Protein AF-A0A6A4ZH78-F1 (afdb_monomer)

Organism: NCBI:txid120398

Radius of gyration: 24.85 Å; Cα contacts (8 Å, |Δi|>4): 226; chains: 1; bounding box: 62×77×44 Å

Foldseek 3Di:
DDKDKDKDFAPDALWAWKFKWKAKDQALPDDDDPVRTDTWAAPVRHRIDTDDDDDGMDIGITDDDPPDFQPDRMKMKMKMKGQGDNDPPDDSVPTDIDMDIDIDGGDPCPPDPGPDPPPPPPPPDPPPDDDDDDPPPDDDDDDDDDDDDDDDDDD

Structure (mmCIF, N/CA/C/O backbone):
data_AF-A0A6A4ZH78-F1
#
_entry.id   AF-A0A6A4ZH78-F1
#
loop_
_atom_site.group_PDB
_atom_site.id
_atom_site.type_symbol
_atom_site.label_atom_id
_atom_site.label_alt_id
_atom_site.label_comp_id
_atom_site.label_asym_id
_atom_site.label_entity_id
_atom_site.label_seq_id
_atom_site.pdbx_PDB_ins_code
_atom_site.Cartn_x
_atom_site.Cartn_y
_atom_site.Cartn_z
_atom_site.occupancy
_atom_site.B_iso_or_equiv
_atom_site.auth_seq_id
_atom_site.auth_comp_id
_atom_site.auth_asym_id
_atom_site.auth_atom_id
_atom_site.pdbx_PDB_model_num
ATOM 1 N N . GLY A 1 1 ? -3.816 -6.645 13.653 1.00 88.19 1 GLY A N 1
ATOM 2 C CA . GLY A 1 1 ? -2.964 -7.603 14.380 1.00 88.19 1 GLY A CA 1
ATOM 3 C C . GLY A 1 1 ? -2.621 -8.809 13.526 1.00 88.19 1 GLY A C 1
ATOM 4 O O . GLY A 1 1 ? -1.478 -9.245 13.542 1.00 88.19 1 GLY A O 1
ATOM 5 N N . ALA A 1 2 ? -3.601 -9.359 12.801 1.00 94.25 2 ALA A N 1
ATOM 6 C CA . ALA A 1 2 ? -3.388 -10.476 11.887 1.00 94.25 2 ALA A CA 1
ATOM 7 C C . ALA A 1 2 ? -2.405 -10.140 10.752 1.00 94.25 2 ALA A C 1
ATOM 9 O O . ALA A 1 2 ? -2.315 -8.987 10.318 1.00 94.25 2 ALA A O 1
ATOM 10 N N . THR A 1 3 ? -1.718 -11.169 10.261 1.00 97.25 3 THR A N 1
ATOM 11 C CA . THR A 1 3 ? -1.057 -11.147 8.954 1.00 97.25 3 THR A CA 1
ATOM 12 C C . THR A 1 3 ? -2.094 -11.492 7.890 1.00 97.25 3 THR A C 1
ATOM 14 O O . THR A 1 3 ? -2.845 -12.449 8.070 1.00 97.25 3 THR A O 1
ATOM 17 N N . VAL A 1 4 ? -2.141 -10.720 6.809 1.00 96.56 4 VAL A N 1
ATOM 18 C CA . VAL A 1 4 ? -3.043 -10.936 5.672 1.00 96.56 4 VAL A CA 1
ATOM 19 C C . VAL A 1 4 ? -2.248 -11.183 4.397 1.00 96.56 4 VAL A C 1
ATOM 21 O O . VAL A 1 4 ? -1.180 -10.592 4.215 1.00 96.56 4 VAL A O 1
ATOM 24 N N . ASP A 1 5 ? -2.792 -12.026 3.523 1.00 97.56 5 ASP A N 1
ATOM 25 C CA . ASP A 1 5 ? -2.290 -12.223 2.166 1.00 97.56 5 ASP A CA 1
ATOM 26 C C . ASP A 1 5 ? -2.891 -11.165 1.237 1.00 97.56 5 ASP A C 1
ATOM 28 O O . ASP A 1 5 ? -4.110 -11.022 1.134 1.00 97.56 5 ASP A O 1
ATOM 32 N N . ILE A 1 6 ? -2.029 -10.428 0.546 1.00 97.88 6 ILE A N 1
ATOM 33 C CA . ILE A 1 6 ? -2.402 -9.428 -0.451 1.00 97.88 6 ILE A CA 1
ATOM 34 C C . ILE A 1 6 ? -1.879 -9.901 -1.801 1.00 97.88 6 ILE A C 1
ATOM 36 O O . ILE A 1 6 ? -0.696 -10.219 -1.939 1.00 97.88 6 ILE A O 1
ATOM 40 N N . GLN A 1 7 ? -2.758 -9.926 -2.801 1.00 97.94 7 GLN A N 1
ATOM 41 C CA . GLN A 1 7 ? -2.396 -10.229 -4.180 1.00 97.94 7 GLN A CA 1
ATOM 42 C C . GLN A 1 7 ? -2.456 -8.977 -5.044 1.00 97.94 7 GLN A C 1
ATOM 44 O O . GLN A 1 7 ? -3.449 -8.256 -5.031 1.00 97.94 7 GLN A O 1
ATOM 49 N N . ILE A 1 8 ? -1.401 -8.757 -5.824 1.00 97.88 8 ILE A N 1
ATOM 50 C CA . ILE A 1 8 ? -1.334 -7.696 -6.827 1.00 97.88 8 ILE A CA 1
ATOM 51 C C . ILE A 1 8 ? -1.081 -8.331 -8.185 1.00 97.88 8 ILE A C 1
ATOM 53 O O . ILE A 1 8 ? -0.159 -9.135 -8.346 1.00 97.88 8 ILE A O 1
ATOM 57 N N . GLN A 1 9 ? -1.900 -7.946 -9.161 1.00 97.62 9 GLN A N 1
ATOM 58 C CA . GLN A 1 9 ? -1.694 -8.280 -10.560 1.00 97.62 9 GLN A CA 1
ATOM 59 C C . GLN A 1 9 ? -1.031 -7.101 -11.272 1.00 97.62 9 GLN A C 1
ATOM 61 O O . GLN A 1 9 ? -1.566 -5.996 -11.316 1.00 97.62 9 GLN A O 1
ATOM 66 N N . ILE A 1 10 ? 0.124 -7.364 -11.866 1.00 97.19 10 ILE A N 1
ATOM 67 C CA . ILE A 1 10 ? 0.892 -6.435 -12.680 1.00 97.19 10 ILE A CA 1
ATOM 68 C C . ILE A 1 10 ? 0.759 -6.837 -14.142 1.00 97.19 10 ILE A C 1
ATOM 70 O O . ILE A 1 10 ? 1.118 -7.945 -14.541 1.00 97.19 10 ILE A O 1
ATOM 74 N N . THR A 1 11 ? 0.268 -5.909 -14.955 1.00 95.12 11 THR A N 1
ATOM 75 C CA . THR A 1 11 ? 0.155 -6.081 -16.408 1.00 95.12 11 THR A CA 1
ATOM 76 C C . THR A 1 11 ? 1.443 -5.695 -17.136 1.00 95.12 11 THR A C 1
ATOM 78 O O . THR A 1 11 ? 1.763 -6.289 -18.163 1.00 95.12 11 THR A O 1
ATOM 81 N N . ALA A 1 12 ? 2.211 -4.751 -16.583 1.00 96.00 12 ALA A N 1
ATOM 82 C CA . ALA A 1 12 ? 3.522 -4.338 -17.073 1.00 96.00 12 ALA A CA 1
ATOM 83 C C . ALA A 1 12 ? 4.478 -4.094 -15.896 1.00 96.00 12 ALA A C 1
ATOM 85 O O . ALA A 1 12 ? 4.199 -3.301 -15.001 1.00 96.00 12 ALA A O 1
ATOM 86 N N . ASN A 1 13 ? 5.604 -4.807 -15.876 1.00 97.12 13 ASN A N 1
ATOM 87 C CA . ASN A 1 13 ? 6.569 -4.735 -14.782 1.00 97.12 13 ASN A CA 1
ATOM 88 C C . ASN A 1 13 ? 7.585 -3.614 -15.040 1.00 97.12 13 ASN A C 1
ATOM 90 O O . ASN A 1 13 ? 8.485 -3.762 -15.868 1.00 97.12 13 ASN A O 1
ATOM 94 N N . HIS A 1 14 ? 7.452 -2.498 -14.325 1.00 97.00 14 HIS A N 1
ATOM 95 C CA . HIS A 1 14 ? 8.339 -1.335 -14.426 1.00 97.00 14 HIS A CA 1
ATOM 96 C C . HIS A 1 14 ? 9.413 -1.323 -13.319 1.00 97.00 14 HIS A C 1
ATOM 98 O O . HIS A 1 14 ? 9.938 -0.262 -12.978 1.00 97.00 14 HIS A O 1
ATOM 104 N N . LYS A 1 15 ? 9.786 -2.501 -12.778 1.00 97.19 15 LYS A N 1
ATOM 105 C CA . LYS A 1 15 ? 10.718 -2.681 -11.638 1.00 97.19 15 LYS A CA 1
ATOM 106 C C . LYS A 1 15 ? 10.220 -1.953 -10.386 1.00 97.19 15 LYS A C 1
ATOM 108 O O . LYS A 1 15 ? 9.029 -1.724 -10.285 1.00 97.19 15 LYS A O 1
ATOM 113 N N . GLY A 1 16 ? 11.094 -1.585 -9.451 1.00 97.81 16 GLY A N 1
ATOM 114 C CA . GLY A 1 16 ? 10.730 -0.777 -8.285 1.00 97.81 16 GLY A CA 1
ATOM 115 C C . GLY A 1 16 ? 10.122 -1.600 -7.152 1.00 97.81 16 GLY A C 1
ATOM 116 O O . GLY A 1 16 ? 10.518 -2.748 -6.940 1.00 97.81 16 GLY A O 1
ATOM 117 N N . PHE A 1 17 ? 9.196 -1.007 -6.403 1.00 98.56 17 PHE A N 1
ATOM 118 C CA . PHE A 1 17 ? 8.689 -1.600 -5.167 1.00 98.56 17 PHE A CA 1
ATOM 119 C C . PHE A 1 17 ? 7.235 -1.237 -4.874 1.00 98.56 17 PHE A C 1
ATOM 121 O O . PHE A 1 17 ? 6.714 -0.225 -5.343 1.00 98.56 17 PHE A O 1
ATOM 128 N N . PHE A 1 18 ? 6.605 -2.050 -4.032 1.00 98.62 18 PHE A N 1
ATOM 129 C CA . PHE A 1 18 ? 5.290 -1.781 -3.464 1.00 98.62 18 PHE A CA 1
ATOM 130 C C . PHE A 1 18 ? 5.396 -1.366 -2.002 1.00 98.62 18 PHE A C 1
ATOM 132 O O . PHE A 1 18 ? 6.205 -1.913 -1.252 1.00 98.62 18 PHE A O 1
ATOM 139 N N . GLU A 1 19 ? 4.522 -0.460 -1.583 1.00 98.56 19 GLU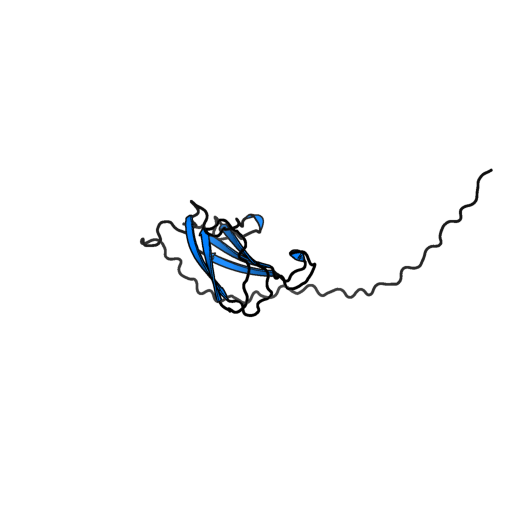 A N 1
ATOM 140 C CA . GLU A 1 19 ? 4.218 -0.205 -0.180 1.00 98.56 19 GLU A CA 1
ATOM 141 C C . GLU A 1 19 ? 2.713 -0.273 0.051 1.00 98.56 19 GLU A C 1
ATOM 143 O O . GLU A 1 19 ? 1.907 0.052 -0.825 1.00 98.56 19 GLU A O 1
ATOM 148 N N . PHE A 1 20 ? 2.346 -0.668 1.267 1.00 98.75 20 PHE A N 1
ATOM 149 C CA . PHE A 1 20 ? 0.960 -0.710 1.702 1.00 98.75 20 PHE A CA 1
ATOM 150 C C . PHE A 1 20 ? 0.747 0.227 2.881 1.00 98.75 20 PHE A C 1
ATOM 152 O O . PHE A 1 20 ? 1.571 0.287 3.794 1.00 98.75 20 PHE A O 1
ATOM 159 N N . GLY A 1 21 ? -0.369 0.946 2.866 1.00 98.50 21 GLY A N 1
ATOM 160 C CA . GLY A 1 21 ? -0.806 1.810 3.955 1.00 98.50 21 GLY A CA 1
ATOM 161 C C . GLY A 1 21 ? -2.217 1.452 4.397 1.00 98.50 21 GLY A C 1
ATOM 162 O O . GLY A 1 21 ? -3.034 1.042 3.578 1.00 98.50 21 GLY A O 1
ATOM 163 N N . LEU A 1 22 ? -2.516 1.632 5.680 1.00 98.62 22 LEU A N 1
ATOM 164 C CA . LEU A 1 22 ? -3.864 1.488 6.220 1.00 98.62 22 LEU A CA 1
ATOM 165 C C . LEU A 1 22 ? -4.318 2.804 6.844 1.00 98.62 22 LEU A C 1
ATOM 167 O O . LEU A 1 22 ? -3.627 3.352 7.699 1.00 98.62 22 LEU A O 1
ATOM 171 N N . CYS A 1 23 ? -5.491 3.274 6.439 1.00 98.50 23 CYS A N 1
ATOM 172 C CA . CYS A 1 23 ? -6.178 4.403 7.051 1.00 98.50 23 CYS A CA 1
ATOM 173 C C . CYS A 1 23 ? -7.454 3.895 7.727 1.00 98.50 23 CYS A C 1
ATOM 175 O O . CYS A 1 23 ? -8.215 3.142 7.118 1.00 98.50 23 CYS A O 1
ATOM 177 N N . LYS A 1 24 ? -7.688 4.291 8.982 1.00 97.75 24 LYS A N 1
ATOM 178 C CA . LYS A 1 24 ? -8.960 4.061 9.678 1.00 97.75 24 LYS A CA 1
ATOM 179 C C . LYS A 1 24 ? -9.765 5.353 9.673 1.00 97.75 24 LYS A C 1
ATOM 181 O O . LYS A 1 24 ? -9.331 6.356 10.233 1.00 97.75 24 LYS A O 1
ATOM 186 N N . LEU A 1 25 ? -10.959 5.277 9.108 1.00 97.12 25 LEU A N 1
ATOM 187 C CA . LEU A 1 25 ? -11.951 6.339 9.065 1.00 97.12 25 LEU A CA 1
ATOM 188 C C . LEU A 1 25 ? -13.030 6.041 10.109 1.00 97.12 25 LEU A C 1
ATOM 190 O O . LEU A 1 25 ? -13.426 4.886 10.275 1.00 97.12 25 LEU A O 1
ATOM 194 N N . ASN A 1 26 ? -13.460 7.049 10.870 1.00 94.69 26 ASN A N 1
ATOM 195 C CA . ASN A 1 26 ? -14.300 6.827 12.053 1.00 94.69 26 ASN A CA 1
ATOM 196 C C . ASN A 1 26 ? -15.792 7.035 11.767 1.00 94.69 26 ASN A C 1
ATOM 198 O O . ASN A 1 26 ? -16.624 6.400 12.416 1.00 94.69 26 ASN A O 1
ATOM 202 N N . GLY A 1 27 ? -16.121 7.901 10.810 1.00 91.81 27 GLY A N 1
ATOM 203 C CA . GLY A 1 27 ? -17.473 8.178 10.344 1.00 91.81 27 GLY A CA 1
ATOM 204 C C . GLY A 1 27 ? -17.704 7.746 8.897 1.00 91.81 27 GLY A C 1
ATOM 205 O O . GLY A 1 27 ? -16.786 7.681 8.088 1.00 91.81 27 GLY A O 1
ATOM 206 N N . LYS A 1 28 ? -18.971 7.514 8.540 1.00 89.25 28 LYS A N 1
ATOM 207 C CA . LYS A 1 28 ? -19.393 7.036 7.205 1.00 89.25 28 LYS A CA 1
ATOM 208 C C . LYS A 1 28 ? -19.067 7.975 6.042 1.00 89.25 28 LYS A C 1
ATOM 210 O O . LYS A 1 28 ? -19.068 7.537 4.899 1.00 89.25 28 LYS A O 1
ATOM 215 N N . ALA A 1 29 ? -18.888 9.262 6.324 1.00 92.38 29 ALA A N 1
ATOM 216 C CA . ALA A 1 29 ? -18.616 10.294 5.324 1.00 92.38 29 ALA A CA 1
ATOM 217 C C . ALA A 1 29 ? -17.169 10.802 5.379 1.00 92.38 29 ALA A C 1
ATOM 219 O O . ALA A 1 29 ? -16.813 11.703 4.613 1.00 92.38 29 ALA A O 1
ATOM 220 N N . ASP A 1 30 ? -16.361 10.256 6.291 1.00 94.69 30 ASP A N 1
ATOM 221 C CA . ASP A 1 30 ? -14.945 10.574 6.365 1.00 94.69 30 ASP A CA 1
ATOM 222 C C . ASP A 1 30 ? -14.264 10.119 5.069 1.00 94.69 30 ASP A C 1
ATOM 224 O O . ASP A 1 30 ? -14.693 9.166 4.420 1.00 94.69 30 ASP A O 1
ATOM 228 N N . LYS A 1 31 ? -13.203 10.826 4.688 1.00 94.62 31 LYS A N 1
ATOM 229 C CA . LYS A 1 31 ? -12.374 10.497 3.529 1.00 94.62 31 LYS A CA 1
ATOM 230 C C . LYS A 1 31 ? -10.936 10.375 3.981 1.00 94.62 31 LYS A C 1
ATOM 232 O O . LYS A 1 31 ? -10.492 11.131 4.847 1.00 94.62 31 LYS A O 1
ATOM 237 N N . GLU A 1 32 ? -10.217 9.444 3.383 1.00 96.88 32 GLU A N 1
ATOM 238 C CA . GLU A 1 32 ? -8.798 9.268 3.610 1.00 96.88 32 GLU A CA 1
ATOM 239 C C . GLU A 1 32 ? -8.010 10.511 3.184 1.00 96.88 32 GLU A C 1
ATOM 241 O O . GLU A 1 32 ? -8.290 11.152 2.168 1.00 96.88 32 GLU A O 1
ATOM 246 N N . THR A 1 33 ? -6.998 10.844 3.979 1.00 97.00 33 THR A N 1
ATOM 247 C CA . THR A 1 33 ? -5.938 11.781 3.606 1.00 97.00 33 THR A CA 1
ATOM 248 C C . THR A 1 33 ? -4.611 11.038 3.619 1.00 97.00 33 THR A C 1
ATOM 250 O O . THR A 1 33 ? -4.503 9.959 4.210 1.00 97.00 33 THR A O 1
ATOM 253 N N . GLU A 1 34 ? -3.585 11.603 2.988 1.00 95.38 34 GLU A N 1
ATOM 254 C CA . GLU A 1 34 ? -2.263 10.974 2.963 1.00 95.38 34 GLU A CA 1
ATOM 255 C C . GLU A 1 34 ? -1.717 10.759 4.385 1.00 95.38 34 GLU A C 1
ATOM 257 O O . GLU A 1 34 ? -1.157 9.710 4.690 1.00 95.38 34 GLU A O 1
ATOM 262 N N . GLU A 1 35 ? -1.977 11.701 5.292 1.00 97.38 35 GLU A N 1
ATOM 263 C CA . GLU A 1 35 ? -1.534 11.668 6.688 1.00 97.38 35 GLU A CA 1
ATOM 264 C C . GLU A 1 35 ? -2.236 10.586 7.520 1.00 97.38 35 GLU A C 1
ATOM 266 O O . GLU A 1 35 ? -1.720 10.177 8.560 1.00 97.38 35 GLU A O 1
ATOM 271 N N . CYS A 1 36 ? -3.406 10.113 7.081 1.00 97.88 36 CYS A N 1
ATOM 272 C CA . CYS A 1 36 ? -4.123 9.032 7.751 1.00 97.88 36 CYS A CA 1
ATOM 273 C C . CYS A 1 36 ? -3.431 7.675 7.565 1.00 97.88 36 CYS A C 1
ATOM 275 O O . CYS A 1 36 ? -3.564 6.784 8.408 1.00 97.88 36 CYS A O 1
ATOM 277 N N . PHE A 1 37 ? -2.719 7.487 6.450 1.00 98.38 37 PHE A N 1
ATOM 278 C CA . PHE A 1 37 ? -2.159 6.192 6.100 1.00 98.38 37 PHE A CA 1
ATOM 279 C C . PHE A 1 37 ? -0.955 5.841 6.969 1.00 98.38 37 PHE A C 1
ATOM 281 O O . PHE A 1 37 ? 0.138 6.391 6.845 1.00 98.38 37 PHE A O 1
ATOM 288 N N . GLN A 1 38 ? -1.133 4.821 7.799 1.00 98.00 38 GLN A N 1
ATOM 289 C CA . GLN A 1 38 ? -0.039 4.167 8.494 1.00 98.00 38 GLN A CA 1
ATOM 290 C C . GLN A 1 38 ? 0.581 3.094 7.594 1.00 98.00 38 GLN A C 1
ATOM 292 O O . GLN A 1 38 ? -0.114 2.170 7.170 1.00 98.00 38 GLN A O 1
ATOM 297 N N . SER A 1 39 ? 1.894 3.163 7.341 1.00 98.25 39 SER A N 1
ATOM 298 C CA . SER A 1 39 ? 2.597 2.119 6.582 1.00 98.25 39 SER A CA 1
ATOM 299 C C . SER A 1 39 ? 2.486 0.756 7.265 1.00 98.25 39 SER A C 1
ATOM 301 O O . SER A 1 39 ? 2.772 0.618 8.459 1.00 98.25 39 SER A O 1
ATOM 303 N N . LEU A 1 40 ? 2.152 -0.263 6.482 1.00 98.56 40 LEU A N 1
ATOM 304 C CA . LEU A 1 40 ? 2.184 -1.657 6.893 1.00 98.56 40 LEU A CA 1
ATOM 305 C C . LEU A 1 40 ? 3.580 -2.243 6.676 1.00 98.56 40 LEU A C 1
ATOM 307 O O . LEU A 1 40 ? 4.348 -1.789 5.828 1.00 98.56 40 LEU A O 1
ATOM 311 N N . ALA A 1 41 ? 3.898 -3.277 7.448 1.00 98.50 41 ALA A N 1
ATOM 312 C CA . ALA A 1 41 ? 5.140 -4.022 7.314 1.00 98.50 41 ALA A CA 1
ATOM 313 C C . ALA A 1 41 ? 4.849 -5.501 7.068 1.00 98.50 41 ALA A C 1
ATOM 315 O O . ALA A 1 41 ? 3.887 -6.071 7.594 1.00 98.50 41 ALA A O 1
ATOM 316 N N . GLN A 1 42 ? 5.721 -6.123 6.291 1.00 98.38 42 GLN A N 1
ATOM 317 C CA . GLN A 1 42 ? 5.785 -7.561 6.120 1.00 98.38 42 GLN A CA 1
ATOM 318 C C . GLN A 1 42 ? 6.144 -8.249 7.452 1.00 98.38 42 GLN A C 1
ATOM 320 O O . GLN A 1 42 ? 6.672 -7.612 8.373 1.00 98.38 42 GLN A O 1
ATOM 325 N N . PRO A 1 43 ? 5.910 -9.567 7.598 1.00 97.50 43 PRO A N 1
ATOM 326 C CA . PRO A 1 43 ? 6.295 -10.303 8.797 1.00 97.50 43 PRO A CA 1
ATOM 327 C C . PRO A 1 43 ? 7.774 -10.185 9.177 1.00 97.50 43 PRO A C 1
ATOM 329 O O . PRO A 1 43 ? 8.064 -10.205 10.375 1.00 97.50 43 PRO A O 1
ATOM 332 N N . ASN A 1 44 ? 8.657 -10.020 8.183 1.00 97.06 44 ASN A N 1
ATOM 333 C CA . ASN A 1 44 ? 10.099 -9.802 8.342 1.00 97.06 44 ASN A CA 1
ATOM 334 C C . ASN A 1 44 ? 10.469 -8.363 8.777 1.00 97.06 44 ASN A C 1
ATOM 336 O O . ASN A 1 44 ? 11.636 -8.096 9.042 1.00 97.06 44 ASN A O 1
ATOM 340 N N . GLY A 1 45 ? 9.496 -7.449 8.875 1.00 97.50 45 GLY A N 1
ATOM 341 C CA . GLY A 1 45 ? 9.682 -6.056 9.287 1.00 97.50 45 GLY A CA 1
ATOM 342 C C . GLY A 1 45 ? 9.893 -5.062 8.140 1.00 97.50 45 GLY A C 1
ATOM 343 O O . GLY A 1 45 ? 9.851 -3.855 8.377 1.00 97.50 45 GLY A O 1
ATOM 344 N N . GLU A 1 46 ? 10.071 -5.527 6.904 1.00 98.25 46 GLU A N 1
ATOM 345 C CA . GLU A 1 46 ? 10.246 -4.652 5.745 1.00 98.25 46 GLU A CA 1
ATOM 346 C C . GLU A 1 46 ? 8.918 -4.026 5.311 1.00 98.25 46 GLU A C 1
ATOM 348 O O . GLU A 1 46 ? 7.883 -4.686 5.254 1.00 98.25 46 GLU A O 1
ATOM 353 N N . LYS A 1 47 ? 8.941 -2.739 4.965 1.00 97.94 47 LYS A N 1
ATOM 354 C CA . LYS A 1 47 ? 7.754 -2.028 4.457 1.00 97.94 47 LYS A CA 1
ATOM 355 C C . LYS A 1 47 ? 7.620 -2.149 2.943 1.00 97.94 47 LYS A C 1
ATOM 357 O O . LYS A 1 47 ? 6.523 -2.358 2.428 1.00 97.94 47 LYS A O 1
ATOM 362 N N . GLN A 1 48 ? 8.756 -2.066 2.256 1.00 98.31 48 GLN A N 1
ATOM 363 C CA . GLN A 1 48 ? 8.835 -2.159 0.808 1.00 98.31 48 GLN A CA 1
ATOM 364 C C . GLN A 1 48 ? 8.944 -3.607 0.364 1.00 98.31 48 GLN A C 1
ATOM 366 O O . GLN A 1 48 ? 9.785 -4.350 0.867 1.00 98.31 48 GLN A O 1
ATOM 371 N N . TRP A 1 49 ? 8.135 -3.975 -0.620 1.00 98.38 49 TRP A N 1
ATOM 372 C CA . TRP A 1 49 ? 8.265 -5.239 -1.325 1.00 98.38 49 TRP A CA 1
ATOM 373 C C . TRP A 1 49 ? 8.862 -4.989 -2.707 1.00 98.38 49 TRP A C 1
ATOM 375 O O . TRP A 1 49 ? 8.248 -4.323 -3.539 1.00 98.38 49 TRP A O 1
ATOM 385 N N . GLN A 1 50 ? 10.080 -5.475 -2.943 1.00 98.06 50 GLN A N 1
ATOM 386 C CA . GLN A 1 50 ? 10.781 -5.271 -4.213 1.00 98.06 50 GLN A CA 1
ATOM 387 C C . GLN A 1 50 ? 10.138 -6.127 -5.301 1.00 98.06 50 GLN A C 1
ATOM 389 O O . GLN A 1 50 ? 10.055 -7.340 -5.132 1.00 98.06 50 GLN A O 1
ATOM 394 N N . LEU A 1 51 ? 9.718 -5.517 -6.412 1.00 97.81 51 LEU A N 1
ATOM 395 C CA . LEU A 1 51 ? 9.012 -6.204 -7.493 1.00 97.81 51 LEU A CA 1
ATOM 396 C C . LEU A 1 51 ? 9.977 -7.092 -8.305 1.00 97.81 51 LEU A C 1
ATOM 398 O O . LEU A 1 51 ? 10.798 -6.558 -9.061 1.00 97.81 51 LEU A O 1
ATOM 402 N N . PRO A 1 52 ? 9.892 -8.435 -8.215 1.00 97.00 52 PRO A N 1
ATOM 403 C CA . PRO A 1 52 ? 10.714 -9.318 -9.018 1.00 97.00 52 PRO A CA 1
ATOM 404 C C . PRO A 1 52 ? 10.159 -9.423 -10.441 1.00 97.00 52 PRO A C 1
ATOM 406 O O . PRO A 1 52 ? 8.997 -9.123 -10.719 1.00 97.00 52 PRO A O 1
ATOM 409 N N . ALA A 1 53 ? 11.005 -9.867 -11.366 1.00 94.88 53 ALA A N 1
ATOM 410 C CA . ALA A 1 53 ? 10.616 -10.114 -12.750 1.00 94.88 53 ALA A CA 1
ATOM 411 C C . ALA A 1 53 ? 9.938 -11.488 -12.926 1.00 94.88 53 ALA A C 1
ATOM 413 O O . ALA A 1 53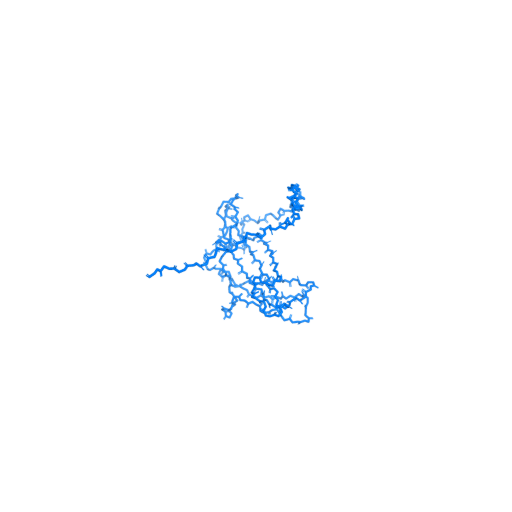 ? 10.049 -12.372 -12.079 1.00 94.88 53 ALA A O 1
ATOM 414 N N . GLY A 1 54 ? 9.288 -11.689 -14.076 1.00 89.75 54 GLY A N 1
ATOM 415 C CA . GLY A 1 54 ? 8.904 -13.016 -14.578 1.00 89.75 54 GLY A CA 1
ATOM 416 C C . GLY A 1 54 ? 7.500 -13.511 -14.215 1.00 89.75 54 GLY A C 1
ATOM 417 O O . GLY A 1 54 ? 6.982 -14.362 -14.931 1.00 89.75 54 GLY A O 1
ATOM 418 N N . ALA A 1 55 ? 6.853 -12.965 -13.183 1.00 93.19 55 ALA A N 1
ATOM 419 C CA . ALA A 1 55 ? 5.453 -13.264 -12.863 1.00 93.19 55 ALA A CA 1
ATOM 420 C C . ALA A 1 55 ? 4.531 -12.060 -13.129 1.00 93.19 55 ALA A C 1
ATOM 422 O O . ALA A 1 55 ? 4.989 -10.923 -13.241 1.00 93.19 55 ALA A O 1
ATOM 423 N N . GLN A 1 56 ? 3.230 -12.333 -13.255 1.00 94.12 56 GLN A N 1
ATOM 424 C CA . GLN A 1 56 ? 2.185 -11.308 -13.401 1.00 94.12 56 GLN A CA 1
ATOM 425 C C . GLN A 1 56 ? 1.395 -11.097 -12.111 1.00 94.12 56 GLN A C 1
ATOM 427 O O . GLN A 1 56 ? 0.937 -9.992 -11.858 1.00 94.12 56 GLN A O 1
ATOM 432 N N . THR A 1 57 ? 1.252 -12.131 -11.282 1.00 97.44 57 THR A N 1
ATOM 433 C CA . THR A 1 57 ? 0.552 -12.045 -9.998 1.00 97.44 57 THR A CA 1
ATOM 434 C C . THR A 1 57 ? 1.529 -12.332 -8.876 1.00 97.44 57 THR A C 1
ATOM 436 O O . THR A 1 57 ? 2.252 -13.329 -8.915 1.00 97.44 57 THR A O 1
ATOM 439 N N . PHE A 1 58 ? 1.528 -11.468 -7.868 1.00 97.31 58 PHE A N 1
ATOM 440 C CA . PHE A 1 58 ? 2.414 -11.553 -6.717 1.00 97.31 58 PHE A CA 1
ATOM 441 C C . PHE A 1 58 ? 1.586 -11.618 -5.441 1.00 97.31 58 PHE A C 1
ATOM 443 O O . PHE A 1 58 ? 0.693 -10.797 -5.243 1.00 97.31 58 PHE A O 1
ATOM 450 N N . SER A 1 59 ? 1.882 -12.603 -4.592 1.00 96.94 59 SER A N 1
ATOM 451 C CA . SER A 1 59 ? 1.277 -12.752 -3.266 1.00 96.94 59 SER A CA 1
ATOM 452 C C . SER A 1 59 ? 2.274 -12.307 -2.207 1.00 96.94 59 SER A C 1
ATOM 454 O O . SER A 1 59 ? 3.425 -12.743 -2.220 1.00 96.94 59 SER A O 1
ATOM 456 N N . MET A 1 60 ? 1.839 -11.442 -1.299 1.00 97.31 60 MET A N 1
ATOM 457 C CA . MET A 1 60 ? 2.671 -10.877 -0.239 1.00 97.31 60 MET A CA 1
ATOM 458 C C . MET A 1 60 ? 1.922 -10.944 1.082 1.00 97.31 60 MET A C 1
ATOM 460 O O . MET A 1 60 ? 0.699 -10.843 1.110 1.00 97.31 60 MET A O 1
ATOM 464 N N . GLN A 1 61 ? 2.663 -11.047 2.178 1.00 98.31 61 GLN A N 1
ATOM 465 C CA . GLN A 1 61 ? 2.094 -11.026 3.519 1.00 98.31 61 GLN A CA 1
ATOM 466 C C . GLN A 1 61 ? 2.389 -9.699 4.201 1.00 98.31 61 GLN A C 1
ATOM 468 O O . GLN A 1 61 ? 3.539 -9.266 4.228 1.00 98.31 61 GLN A O 1
ATOM 473 N N . TYR A 1 62 ? 1.372 -9.097 4.813 1.00 98.56 62 TYR A N 1
ATOM 474 C CA . TYR A 1 62 ? 1.502 -7.858 5.579 1.00 98.56 62 TYR A CA 1
ATOM 475 C C . TYR A 1 62 ? 0.758 -7.946 6.908 1.00 98.56 62 TYR A C 1
ATOM 477 O O . TYR A 1 62 ? -0.321 -8.527 7.003 1.00 98.56 62 TYR A O 1
ATOM 485 N N . LYS A 1 63 ? 1.342 -7.365 7.957 1.00 98.12 63 LYS A N 1
ATOM 486 C CA . LYS A 1 63 ? 0.734 -7.301 9.289 1.00 98.12 63 LYS A CA 1
ATOM 487 C C . LYS A 1 63 ? -0.168 -6.077 9.392 1.00 98.12 63 LYS A C 1
ATOM 489 O O . LYS A 1 63 ? 0.300 -4.947 9.267 1.00 98.12 63 LYS A O 1
ATOM 494 N N . LEU A 1 64 ? -1.446 -6.299 9.691 1.00 97.62 64 LEU A N 1
ATOM 495 C CA . LEU A 1 64 ? -2.363 -5.227 10.077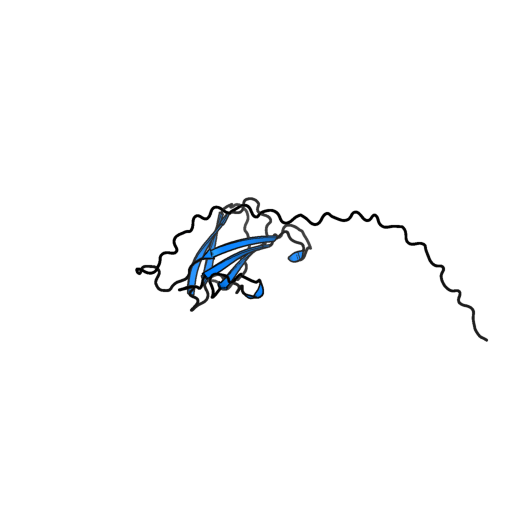 1.00 97.62 64 LEU A CA 1
ATOM 496 C C . LEU A 1 64 ? -1.976 -4.687 11.464 1.00 97.62 64 LEU A C 1
ATOM 498 O O . LEU A 1 64 ? -1.627 -5.497 12.335 1.00 97.62 64 LEU A O 1
ATOM 502 N N . PRO A 1 65 ? -2.130 -3.380 11.746 1.00 96.75 65 PRO A N 1
ATOM 503 C CA . PRO A 1 65 ? -1.792 -2.816 13.049 1.00 96.75 65 PRO A CA 1
ATOM 504 C C . PRO A 1 65 ? -2.566 -3.500 14.184 1.00 96.75 65 PRO A C 1
ATOM 506 O O . PRO A 1 65 ? -3.727 -3.902 14.039 1.00 96.75 65 PRO A O 1
ATOM 509 N N . SER A 1 66 ? -1.908 -3.716 15.320 1.00 95.00 66 SER A N 1
ATOM 510 C CA . SER A 1 66 ? -2.537 -4.342 16.488 1.00 95.00 66 SER A CA 1
ATOM 511 C C . SER A 1 66 ? -3.605 -3.431 17.091 1.00 95.00 66 SER A C 1
ATOM 513 O O . SER A 1 66 ? -3.421 -2.222 17.162 1.00 95.00 66 SER A O 1
ATOM 515 N N . GLY A 1 67 ? -4.728 -4.016 17.516 1.00 93.12 67 GLY A N 1
ATOM 516 C CA . GLY A 1 67 ? -5.836 -3.276 18.130 1.00 93.12 67 GLY A CA 1
ATOM 517 C C . GLY A 1 67 ? -6.692 -2.446 17.167 1.00 93.12 67 GLY A C 1
ATOM 518 O O . GLY A 1 67 ? -7.694 -1.885 17.598 1.00 93.12 67 GLY A O 1
ATOM 519 N N . VAL A 1 68 ? -6.351 -2.382 15.875 1.00 95.31 68 VAL A N 1
ATOM 520 C CA . VAL A 1 68 ? -7.199 -1.718 14.880 1.00 95.31 68 VAL A CA 1
ATOM 521 C C . VAL A 1 68 ? -8.368 -2.622 14.508 1.00 95.31 68 VAL A C 1
ATOM 523 O O . VAL A 1 68 ? -8.173 -3.724 13.998 1.00 95.31 68 VAL A O 1
ATOM 526 N N . THR A 1 69 ? -9.575 -2.110 14.735 1.00 94.94 69 THR A N 1
ATOM 527 C CA . THR A 1 69 ? -10.823 -2.607 14.155 1.00 94.94 69 THR A CA 1
ATOM 528 C C . THR A 1 69 ? -11.576 -1.455 13.495 1.00 94.94 69 THR A C 1
ATOM 530 O O . THR A 1 69 ? -11.385 -0.286 13.853 1.00 94.94 69 THR A O 1
ATOM 533 N N . CYS A 1 70 ? -12.421 -1.782 12.527 1.00 93.06 70 CYS A N 1
ATOM 534 C CA . CYS A 1 70 ? -13.210 -0.848 11.730 1.00 93.06 70 CYS A CA 1
ATOM 535 C C . CYS A 1 70 ? -14.702 -1.125 11.961 1.00 93.06 70 CYS A C 1
ATOM 537 O O . CYS A 1 70 ? -15.458 -1.200 11.008 1.00 93.06 70 CYS A O 1
ATOM 539 N N . ASP A 1 71 ? -15.108 -1.361 13.213 1.00 89.69 71 ASP A N 1
ATOM 540 C CA . ASP A 1 71 ? -16.486 -1.728 13.557 1.00 89.69 71 ASP A CA 1
ATOM 541 C C . ASP A 1 71 ? -17.441 -0.518 13.609 1.00 89.69 71 ASP A C 1
ATOM 543 O O . ASP A 1 71 ? -17.027 0.633 13.767 1.00 89.69 71 ASP A O 1
ATOM 547 N N . GLY A 1 72 ? -18.749 -0.788 13.546 1.00 88.69 72 GLY A N 1
ATOM 548 C CA . GLY A 1 72 ? -19.790 0.235 13.656 1.00 88.69 72 GLY A CA 1
ATOM 549 C C . GLY A 1 72 ? -19.852 1.131 12.419 1.00 88.69 72 GLY A C 1
ATOM 550 O O . GLY A 1 72 ? -20.042 0.641 11.311 1.00 88.69 72 GLY A O 1
ATOM 551 N N . ASP A 1 73 ? -19.713 2.441 12.622 1.00 90.69 73 ASP A N 1
ATOM 552 C CA . ASP A 1 73 ? -19.710 3.436 11.540 1.00 90.69 73 ASP A CA 1
ATOM 553 C C . ASP A 1 73 ? -18.310 3.678 10.946 1.00 90.69 73 ASP A C 1
ATOM 555 O O . ASP A 1 73 ? -18.172 4.423 9.971 1.00 90.69 73 ASP A O 1
ATOM 559 N N . SER A 1 74 ? -17.279 3.048 11.518 1.00 93.44 74 SER A N 1
ATOM 560 C CA . SER A 1 74 ? -15.916 3.108 10.999 1.00 93.44 74 SER A CA 1
ATOM 561 C C . SER A 1 74 ? -15.745 2.231 9.757 1.00 93.44 74 SER A C 1
ATOM 563 O O . SER A 1 74 ? -16.433 1.232 9.573 1.00 93.44 74 SER A O 1
ATOM 565 N N . HIS A 1 75 ? -14.776 2.582 8.921 1.00 93.38 75 HIS A N 1
ATOM 566 C CA . HIS A 1 75 ? -14.316 1.765 7.800 1.00 93.38 75 HIS A CA 1
ATOM 567 C C . HIS A 1 75 ? -12.816 1.982 7.610 1.00 93.38 75 HIS A C 1
ATOM 569 O O . HIS A 1 75 ? -12.245 2.936 8.141 1.00 93.38 75 HIS A O 1
ATOM 575 N N . CYS A 1 76 ? -12.148 1.063 6.922 1.00 97.31 76 CYS A N 1
ATOM 576 C CA . CYS A 1 76 ? -10.716 1.166 6.705 1.00 97.31 76 CYS A CA 1
ATOM 577 C C . CYS A 1 76 ? -10.385 1.103 5.224 1.00 97.31 76 CYS A C 1
ATOM 579 O O . CYS A 1 76 ? -10.945 0.294 4.493 1.00 97.31 76 CYS A O 1
ATOM 581 N N . VAL A 1 77 ? -9.428 1.924 4.811 1.00 98.25 77 VAL A N 1
ATOM 582 C CA . VAL A 1 77 ? -8.926 1.956 3.441 1.00 98.25 77 VAL A CA 1
ATOM 583 C C . VAL A 1 77 ? -7.524 1.367 3.438 1.00 98.25 77 VAL A C 1
ATOM 585 O O . VAL A 1 77 ? -6.633 1.851 4.141 1.00 98.25 77 VAL A O 1
ATOM 588 N N . LEU A 1 78 ? -7.327 0.310 2.655 1.00 98.62 78 LEU A N 1
ATOM 589 C CA . LEU A 1 78 ? -6.016 -0.235 2.330 1.00 98.62 78 LEU A CA 1
ATOM 590 C C . LEU A 1 78 ? -5.524 0.428 1.046 1.00 98.62 78 LEU A C 1
ATOM 592 O O . LEU A 1 78 ? -6.155 0.300 0.000 1.00 98.62 78 LEU A O 1
ATOM 596 N N . ARG A 1 79 ? -4.380 1.102 1.108 1.00 98.75 79 ARG A N 1
ATOM 597 C CA . ARG A 1 79 ? -3.732 1.699 -0.057 1.00 98.75 79 ARG A CA 1
ATOM 598 C C . ARG A 1 79 ? -2.561 0.848 -0.504 1.00 98.75 79 ARG A C 1
ATOM 600 O O . ARG A 1 79 ? -1.656 0.593 0.285 1.00 98.75 79 ARG A O 1
ATOM 607 N N . TRP A 1 80 ? -2.547 0.493 -1.778 1.00 98.75 80 TRP A N 1
ATOM 608 C CA . TRP A 1 80 ? -1.365 0.039 -2.493 1.00 98.75 80 TRP A CA 1
ATOM 609 C C . TRP A 1 80 ? -0.720 1.231 -3.201 1.00 98.75 80 TRP A C 1
ATOM 611 O O . TRP A 1 80 ? -1.391 1.959 -3.934 1.00 98.75 80 TRP A O 1
ATOM 621 N N . TRP A 1 81 ? 0.576 1.425 -2.980 1.00 98.62 81 TRP A N 1
ATOM 622 C CA . TRP A 1 81 ? 1.408 2.342 -3.748 1.00 98.62 81 TRP A CA 1
ATOM 623 C C . TRP A 1 81 ? 2.492 1.543 -4.460 1.00 98.62 81 TRP A C 1
ATOM 625 O O . TRP A 1 81 ? 3.207 0.758 -3.836 1.00 98.62 81 TRP A O 1
ATOM 635 N N . TYR A 1 82 ? 2.614 1.756 -5.764 1.00 98.56 82 TYR A N 1
ATOM 636 C CA . TYR A 1 82 ? 3.683 1.217 -6.583 1.00 98.56 82 TYR A CA 1
ATOM 637 C C . TYR A 1 82 ? 4.522 2.360 -7.140 1.00 98.56 82 TYR A C 1
ATOM 639 O O . TYR A 1 82 ? 4.049 3.129 -7.974 1.00 98.56 82 TYR A O 1
ATOM 647 N N . ALA A 1 83 ? 5.779 2.433 -6.706 1.00 98.56 83 ALA A N 1
ATOM 648 C CA . ALA A 1 83 ? 6.793 3.264 -7.334 1.00 98.56 83 ALA A CA 1
ATOM 649 C C . ALA A 1 83 ? 7.604 2.427 -8.330 1.00 98.56 83 ALA A C 1
ATOM 651 O O .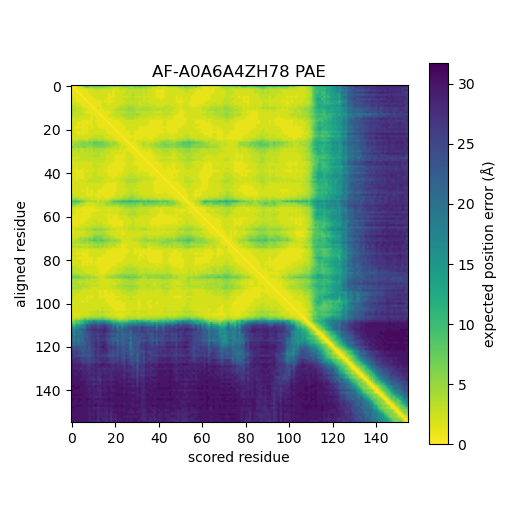 ALA A 1 83 ? 8.257 1.452 -7.945 1.00 98.56 83 ALA A O 1
ATOM 652 N N . GLY A 1 84 ? 7.572 2.817 -9.606 1.00 98.25 84 GLY A N 1
ATOM 653 C CA . GLY A 1 84 ? 8.408 2.233 -10.649 1.00 98.25 84 GLY A CA 1
ATOM 654 C C . GLY A 1 84 ? 9.901 2.451 -10.384 1.00 98.25 84 GLY A C 1
ATOM 655 O O . GLY A 1 84 ? 10.309 3.193 -9.493 1.00 98.25 84 GLY A O 1
ATOM 656 N N . GLY A 1 85 ? 10.747 1.785 -11.163 1.00 98.00 85 GLY A N 1
ATOM 657 C CA . GLY A 1 85 ? 12.205 1.858 -11.019 1.00 98.00 85 GLY A CA 1
ATOM 658 C C . GLY A 1 85 ? 12.946 1.729 -12.344 1.00 98.00 85 GLY A C 1
ATOM 659 O O . GLY A 1 85 ? 1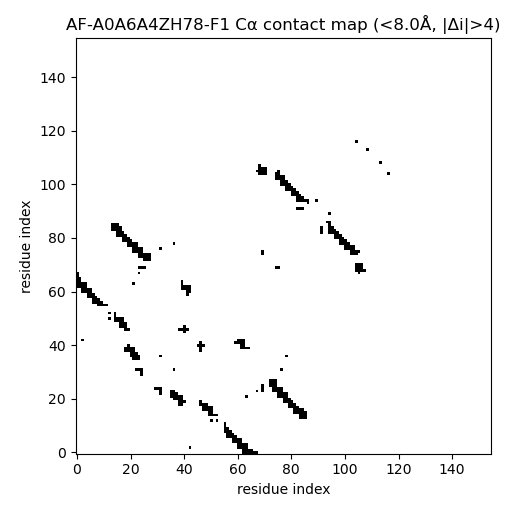4.082 1.253 -12.382 1.00 98.00 85 GLY A O 1
ATOM 660 N N . ASN A 1 86 ? 12.288 2.065 -13.450 1.00 97.44 86 ASN A N 1
ATOM 661 C CA . ASN A 1 86 ? 12.817 1.919 -14.800 1.00 97.44 86 ASN A CA 1
ATOM 662 C C . ASN A 1 86 ? 13.363 3.224 -15.401 1.00 97.44 86 ASN A C 1
ATOM 664 O O . ASN A 1 86 ? 13.932 3.145 -16.486 1.00 97.44 86 ASN A O 1
ATOM 668 N N . ASN A 1 87 ? 13.288 4.367 -14.702 1.00 97.81 87 ASN A N 1
ATOM 669 C CA . ASN A 1 87 ? 13.961 5.611 -15.097 1.00 97.81 87 ASN A CA 1
ATOM 670 C C . ASN A 1 87 ? 15.326 5.732 -14.387 1.00 97.81 87 ASN A C 1
ATOM 672 O O . ASN A 1 87 ? 15.368 6.053 -13.195 1.00 97.81 87 ASN A O 1
ATOM 676 N N . PRO A 1 88 ? 16.465 5.486 -15.063 1.00 95.88 88 PRO A N 1
ATOM 677 C CA . PRO A 1 88 ? 17.772 5.494 -14.409 1.00 95.88 88 PRO A CA 1
ATOM 678 C C . PRO A 1 88 ? 18.146 6.882 -13.875 1.00 95.88 88 PRO A C 1
ATOM 680 O O . PRO A 1 88 ? 17.947 7.892 -14.546 1.00 95.88 88 PRO A O 1
ATOM 683 N N . GLY A 1 89 ? 18.716 6.930 -12.668 1.00 95.75 89 GLY A N 1
ATOM 684 C CA . GLY A 1 89 ? 19.209 8.168 -12.048 1.00 95.75 89 GLY A CA 1
ATOM 685 C C . GLY A 1 89 ? 18.126 9.122 -11.533 1.00 95.75 89 GLY A C 1
ATOM 686 O O . GLY A 1 89 ? 18.465 10.164 -10.979 1.00 95.75 89 GLY A O 1
ATOM 687 N N . GLN A 1 90 ? 16.843 8.784 -11.683 1.00 97.81 90 GLN A N 1
ATOM 688 C CA . GLN A 1 90 ? 15.747 9.592 -11.157 1.00 97.81 90 GLN A CA 1
ATOM 689 C C . GLN A 1 90 ? 15.426 9.211 -9.702 1.00 97.81 90 GLN A C 1
ATOM 691 O O . GLN A 1 90 ? 15.398 8.017 -9.382 1.00 97.81 90 GLN A O 1
ATOM 696 N N . PRO A 1 91 ? 15.141 10.189 -8.818 1.00 97.25 91 PRO A N 1
ATOM 697 C CA . PRO A 1 91 ? 14.604 9.906 -7.488 1.00 97.25 91 PRO A CA 1
ATOM 698 C C . PRO A 1 91 ? 13.203 9.283 -7.596 1.00 97.25 91 PRO A C 1
ATOM 700 O O . PRO A 1 91 ? 12.609 9.283 -8.672 1.00 97.25 91 PRO A O 1
ATOM 703 N N . VAL A 1 92 ? 12.634 8.811 -6.480 1.00 96.44 92 VAL A N 1
ATOM 704 C CA . VAL A 1 92 ? 11.300 8.170 -6.461 1.00 96.44 92 VAL A CA 1
ATOM 705 C C . VAL A 1 92 ? 10.210 9.032 -7.119 1.00 96.44 92 VAL A C 1
ATOM 707 O O . VAL A 1 92 ? 9.407 8.525 -7.892 1.00 96.44 92 VAL A O 1
ATOM 710 N N . ASN A 1 93 ? 10.254 10.354 -6.927 1.00 96.00 93 ASN A N 1
ATOM 711 C CA . ASN A 1 93 ? 9.298 11.289 -7.533 1.00 96.00 93 ASN A CA 1
ATOM 712 C C . ASN A 1 93 ? 9.485 11.483 -9.048 1.00 96.00 93 ASN A C 1
ATOM 714 O O . ASN A 1 93 ? 8.611 12.047 -9.696 1.00 96.00 93 ASN A O 1
ATOM 718 N N . GLY A 1 94 ? 10.617 11.049 -9.607 1.00 97.69 94 GLY A N 1
ATOM 719 C CA . GLY A 1 94 ? 10.870 11.013 -11.050 1.00 97.69 94 GLY A CA 1
ATOM 720 C C . GLY A 1 94 ? 10.574 9.649 -11.687 1.00 97.69 94 GLY A C 1
ATOM 721 O O . GLY A 1 94 ? 10.850 9.454 -12.873 1.00 97.69 94 GLY A O 1
ATOM 722 N N . GLN A 1 95 ? 10.047 8.694 -10.917 1.00 98.31 95 GLN A N 1
ATOM 723 C CA . GLN A 1 95 ? 9.544 7.418 -11.424 1.00 98.31 95 GLN A CA 1
ATOM 724 C C . GLN A 1 95 ? 8.045 7.530 -11.723 1.00 98.31 95 GLN A C 1
ATOM 726 O O . GLN A 1 95 ? 7.347 8.376 -11.162 1.00 98.31 95 GLN A O 1
ATOM 731 N N . GLU A 1 96 ? 7.541 6.661 -12.597 1.00 98.00 96 GLU A N 1
ATOM 732 C CA . GLU A 1 96 ? 6.098 6.453 -12.718 1.00 98.00 96 GLU A CA 1
ATOM 733 C C . GLU A 1 96 ? 5.554 5.860 -11.412 1.00 98.00 96 GLU A C 1
ATOM 735 O O . GLU A 1 96 ? 6.208 5.025 -10.780 1.00 98.00 96 GLU A O 1
ATOM 740 N N . GLN A 1 97 ? 4.373 6.309 -10.993 1.00 97.94 97 GLN A N 1
ATOM 741 C CA . GLN A 1 97 ? 3.774 5.906 -9.730 1.00 97.94 97 GLN A CA 1
ATOM 742 C C . GLN A 1 97 ? 2.303 5.549 -9.917 1.00 97.94 97 GLN A C 1
ATOM 744 O O . GLN A 1 97 ? 1.578 6.221 -10.652 1.00 97.94 97 GLN A O 1
ATOM 749 N N . PHE A 1 98 ? 1.866 4.509 -9.217 1.00 98.31 98 PHE A N 1
ATOM 750 C CA . PHE A 1 98 ? 0.499 4.010 -9.259 1.00 98.31 98 PHE A CA 1
ATOM 751 C C . PHE A 1 98 ? -0.061 3.904 -7.847 1.00 98.31 98 PHE A C 1
ATOM 753 O O . PHE A 1 98 ? 0.636 3.487 -6.920 1.00 98.31 98 PHE A O 1
ATOM 760 N N . TRP A 1 99 ? -1.341 4.235 -7.705 1.00 98.06 99 TRP A N 1
ATOM 761 C CA . TRP A 1 99 ? -2.078 4.091 -6.458 1.00 98.06 99 TRP A CA 1
ATOM 762 C C . TRP A 1 99 ? -3.365 3.316 -6.695 1.00 98.06 99 TRP A C 1
ATOM 764 O O . TRP A 1 99 ? -4.075 3.546 -7.675 1.00 98.06 99 TRP A O 1
ATOM 774 N N . ASN A 1 100 ? -3.688 2.425 -5.765 1.00 98.38 100 ASN A N 1
ATOM 775 C CA . ASN A 1 100 ? -5.009 1.826 -5.655 1.00 98.38 100 ASN A CA 1
ATOM 776 C C . ASN A 1 100 ? -5.443 1.819 -4.191 1.00 98.38 100 ASN A C 1
ATOM 778 O O . ASN A 1 100 ? -4.622 1.604 -3.301 1.00 98.38 100 ASN A O 1
ATOM 782 N N . CYS A 1 101 ? -6.733 2.025 -3.962 1.00 98.12 101 CYS A N 1
ATOM 783 C CA . CYS A 1 101 ? -7.350 1.956 -2.647 1.00 98.12 101 CYS A CA 1
ATOM 784 C C . CYS A 1 101 ? -8.406 0.850 -2.652 1.00 98.12 101 CYS A C 1
ATOM 786 O O . CYS A 1 101 ? -9.106 0.664 -3.650 1.00 98.12 101 CYS A O 1
ATOM 788 N N . ALA A 1 102 ? -8.519 0.139 -1.536 1.00 97.56 102 ALA A N 1
ATOM 789 C CA . ALA A 1 102 ? -9.540 -0.866 -1.296 1.00 97.56 102 ALA A CA 1
ATOM 790 C C . ALA A 1 102 ? -10.210 -0.615 0.057 1.00 97.56 102 ALA A C 1
ATOM 792 O O . ALA A 1 102 ? -9.530 -0.535 1.082 1.00 97.56 102 ALA A O 1
ATOM 793 N N . ASP A 1 103 ? -11.538 -0.539 0.061 1.00 96.06 103 ASP A N 1
ATOM 794 C CA . ASP A 1 103 ? -12.328 -0.523 1.289 1.00 96.06 103 ASP A CA 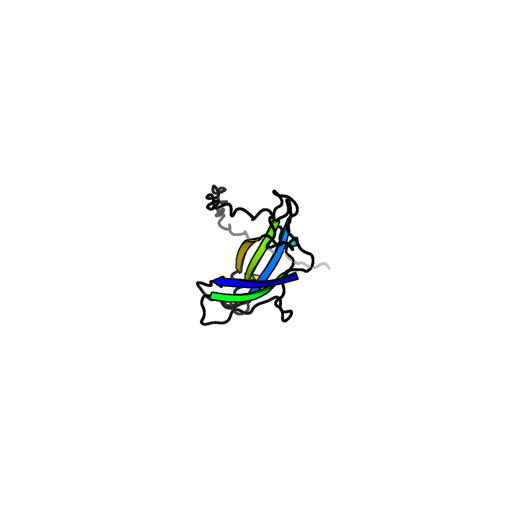1
ATOM 795 C C . ASP A 1 103 ? -12.325 -1.916 1.922 1.00 96.06 103 ASP A C 1
ATOM 797 O O . ASP A 1 103 ? -12.721 -2.906 1.301 1.00 96.06 103 ASP A O 1
ATOM 801 N N . ILE A 1 104 ? -11.870 -2.001 3.169 1.00 94.44 104 ILE A N 1
ATOM 802 C CA . ILE A 1 104 ? -11.791 -3.243 3.932 1.00 94.44 104 ILE A CA 1
ATOM 803 C C . ILE A 1 104 ? -12.440 -3.091 5.306 1.00 94.44 104 ILE A C 1
ATOM 805 O O . ILE A 1 104 ? -12.496 -2.012 5.901 1.00 94.44 104 ILE A O 1
ATOM 809 N N . TYR A 1 105 ? -12.893 -4.219 5.844 1.00 92.12 105 TYR A N 1
ATOM 810 C CA . TYR A 1 105 ? -13.442 -4.311 7.188 1.00 92.12 105 TYR A CA 1
ATOM 811 C C . TYR A 1 105 ? -12.538 -5.192 8.051 1.00 92.12 105 TYR A C 1
ATOM 813 O O . TYR A 1 105 ? -12.239 -6.330 7.687 1.00 92.12 105 TYR A O 1
ATOM 821 N N . ILE A 1 106 ? -12.093 -4.668 9.194 1.00 94.06 106 ILE A N 1
ATOM 822 C CA . ILE A 1 106 ? -11.254 -5.392 10.155 1.00 94.06 106 ILE A CA 1
ATOM 823 C C . ILE A 1 106 ? -12.050 -5.535 11.445 1.00 94.06 106 ILE A C 1
ATOM 825 O O . ILE A 1 106 ? -12.433 -4.534 12.045 1.00 94.06 106 ILE A O 1
ATOM 829 N N . SER A 1 107 ? -12.264 -6.765 11.900 1.00 91.00 107 SER A N 1
ATOM 830 C CA . SER A 1 107 ? -12.971 -7.040 13.148 1.00 91.00 107 SER A CA 1
ATOM 831 C C . SER A 1 107 ? -12.340 -8.209 13.888 1.00 91.00 107 SER A C 1
ATOM 833 O O . SER A 1 107 ? -11.722 -9.087 13.288 1.00 91.00 107 SER A O 1
ATOM 835 N N . ASN A 1 108 ? -12.528 -8.234 15.205 1.00 88.12 108 ASN A N 1
ATOM 836 C CA . ASN A 1 108 ? -12.145 -9.371 16.043 1.00 88.12 108 ASN A CA 1
ATOM 837 C C . ASN A 1 108 ? -13.181 -10.507 15.993 1.00 88.12 108 ASN A C 1
ATOM 839 O O . ASN A 1 108 ? -12.913 -11.600 16.481 1.00 88.12 108 ASN A O 1
ATOM 843 N N . ASN A 1 109 ? -14.349 -10.256 15.390 1.00 82.00 109 ASN A N 1
ATOM 844 C CA . ASN A 1 109 ? -15.493 -11.166 15.392 1.00 82.00 109 ASN A CA 1
ATOM 845 C C . ASN A 1 109 ? -15.789 -11.748 14.002 1.00 82.00 109 ASN A C 1
ATOM 847 O O . ASN A 1 109 ? -16.942 -12.069 13.710 1.00 82.00 109 ASN A O 1
ATOM 851 N N . CYS A 1 110 ? -14.778 -11.874 13.135 1.00 65.62 110 CYS A N 1
ATOM 852 C CA . CYS A 1 110 ? -14.913 -12.502 11.819 1.00 65.62 110 CYS A CA 1
ATOM 853 C C . CYS A 1 110 ? -15.328 -13.981 11.985 1.00 65.62 110 CYS A C 1
ATOM 855 O O . CYS A 1 110 ? -14.478 -14.856 12.114 1.00 65.62 110 CYS A O 1
ATOM 857 N N . GLY A 1 111 ? -16.639 -14.244 12.055 1.00 58.69 111 GLY A N 1
ATOM 858 C CA . GLY A 1 111 ? -17.226 -15.558 12.352 1.00 58.69 111 GLY A CA 1
ATOM 859 C C . GLY A 1 111 ? -18.433 -15.546 13.305 1.00 58.69 111 GLY A C 1
ATOM 860 O O . GLY A 1 111 ? -19.109 -16.562 13.424 1.00 58.69 111 GLY A O 1
ATOM 861 N N . GLY A 1 112 ? -18.738 -14.425 13.969 1.00 59.03 112 GLY A N 1
ATOM 862 C CA . GLY A 1 112 ? -20.009 -14.226 14.681 1.00 59.03 112 GLY A CA 1
ATOM 863 C C . GLY A 1 112 ? -21.073 -13.578 13.788 1.00 59.03 112 GLY A C 1
ATOM 864 O O . GLY A 1 112 ? -20.736 -13.045 12.734 1.00 59.03 112 GLY A O 1
ATOM 865 N N . ASN A 1 113 ? -22.338 -13.556 14.234 1.00 54.53 113 ASN A N 1
ATOM 866 C CA . ASN A 1 113 ? -23.477 -12.841 13.614 1.00 54.53 113 ASN A CA 1
ATOM 867 C C . ASN A 1 113 ? -23.304 -11.298 13.596 1.00 54.53 113 ASN A C 1
ATOM 869 O O . ASN A 1 113 ? -24.258 -10.553 13.819 1.00 54.53 113 ASN A O 1
ATOM 873 N N . GLY A 1 114 ? -22.086 -10.795 13.402 1.00 53.66 114 GLY A N 1
ATOM 874 C CA . GLY A 1 114 ? -21.851 -9.394 13.098 1.00 53.66 114 GLY A CA 1
ATOM 875 C C . GLY A 1 114 ? -22.463 -9.050 11.739 1.00 53.66 114 GLY A C 1
ATOM 876 O O . GLY A 1 114 ? -22.680 -9.948 10.918 1.00 53.66 114 GLY A O 1
ATOM 877 N N . PRO A 1 115 ? -22.758 -7.768 11.481 1.00 50.78 115 PRO A N 1
ATOM 878 C CA . PRO A 1 115 ? -23.172 -7.344 10.157 1.00 50.78 115 PRO A CA 1
ATOM 879 C C . PRO A 1 115 ? -22.053 -7.710 9.180 1.00 50.78 115 PRO A C 1
ATOM 881 O O . PRO A 1 115 ? -20.988 -7.097 9.173 1.00 50.78 115 PRO A O 1
ATOM 884 N N . SER A 1 116 ? -22.279 -8.756 8.383 1.00 49.41 116 SER A N 1
ATOM 885 C CA . SER A 1 116 ? -21.486 -8.997 7.185 1.00 49.41 116 SER A CA 1
ATOM 886 C C . SER A 1 116 ? -21.539 -7.697 6.386 1.00 49.41 116 SER A C 1
ATOM 888 O O . SER A 1 116 ? -22.650 -7.192 6.171 1.00 49.41 116 SER A O 1
ATOM 890 N N . PRO A 1 117 ? -20.396 -7.099 6.004 1.00 54.34 117 PRO A N 1
ATOM 891 C CA . PRO A 1 117 ? -20.428 -5.956 5.117 1.00 54.34 117 PRO A CA 1
ATOM 892 C C . PRO A 1 117 ? -21.098 -6.453 3.846 1.00 54.34 117 PRO A C 1
ATOM 894 O O . PRO A 1 117 ? -20.534 -7.267 3.119 1.00 54.34 117 PRO A O 1
ATOM 897 N N . ASN A 1 118 ? -22.346 -6.036 3.633 1.00 47.28 118 ASN A N 1
ATOM 898 C CA . ASN A 1 118 ? -23.052 -6.306 2.399 1.00 47.28 118 ASN A CA 1
ATOM 899 C C . ASN A 1 118 ? -22.158 -5.702 1.313 1.00 47.28 118 ASN A C 1
ATOM 901 O O . ASN A 1 118 ? -21.956 -4.483 1.357 1.00 47.28 118 ASN A O 1
ATOM 905 N N . PRO A 1 119 ? -21.546 -6.500 0.416 1.00 48.19 119 PRO A N 1
ATOM 906 C CA . PRO A 1 119 ? -20.720 -5.947 -0.634 1.00 48.19 119 PRO A CA 1
ATOM 907 C C . PRO A 1 119 ? -21.674 -5.153 -1.511 1.00 48.19 119 PRO A C 1
ATOM 909 O O . PRO A 1 119 ? -22.397 -5.710 -2.339 1.00 48.19 119 PRO A O 1
ATOM 912 N N . SER A 1 120 ? -21.753 -3.846 -1.259 1.00 46.78 120 SER A N 1
ATOM 913 C CA . SER A 1 120 ? -22.506 -2.944 -2.101 1.00 46.78 120 SER A CA 1
ATOM 914 C C . SER A 1 120 ? -21.814 -3.041 -3.444 1.00 46.78 120 SER A C 1
ATOM 916 O O . SER A 1 120 ? -20.733 -2.495 -3.648 1.00 46.78 120 SER A O 1
ATOM 918 N N . SER A 1 121 ? -22.418 -3.805 -4.351 1.00 46.50 121 SER A N 1
ATOM 919 C CA . SER A 1 121 ? -22.03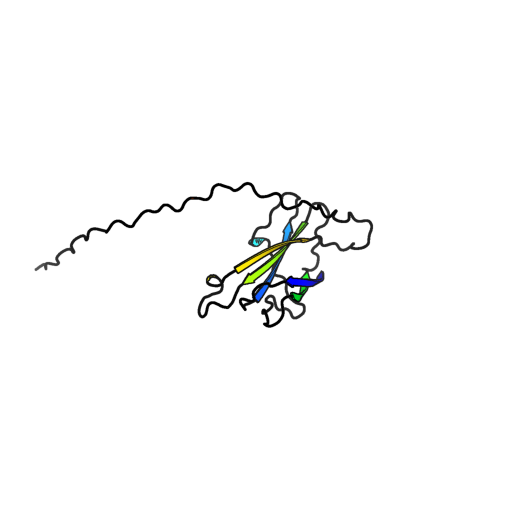8 -3.902 -5.755 1.00 46.50 121 SER A CA 1
ATOM 920 C C . SER A 1 121 ? -22.413 -2.595 -6.451 1.00 46.50 121 SER A C 1
ATOM 922 O O . SER A 1 121 ? -23.046 -2.591 -7.507 1.00 46.50 121 SER A O 1
ATOM 924 N N . ALA A 1 122 ? -22.063 -1.466 -5.830 1.00 45.31 122 ALA A N 1
ATOM 925 C CA . ALA A 1 122 ? -22.055 -0.167 -6.444 1.00 45.31 122 ALA A CA 1
ATOM 926 C C . ALA A 1 122 ? -20.981 -0.243 -7.525 1.00 45.31 122 ALA A C 1
ATOM 928 O O . ALA A 1 122 ? -19.805 0.044 -7.315 1.00 45.31 122 ALA A O 1
ATOM 929 N N . LYS A 1 123 ? -21.416 -0.710 -8.697 1.00 42.41 123 LYS A N 1
ATOM 930 C CA . LYS A 1 123 ? -20.765 -0.465 -9.973 1.00 42.41 123 LYS A CA 1
ATOM 931 C C . LYS A 1 123 ? -20.230 0.968 -9.924 1.00 42.41 123 LYS A C 1
ATOM 933 O O . LYS A 1 123 ? -21.029 1.849 -9.599 1.00 42.41 123 LYS A O 1
ATOM 938 N N . PRO A 1 124 ? -18.942 1.214 -10.217 1.00 42.03 124 PRO A N 1
ATOM 939 C CA . PRO A 1 124 ? -18.407 2.563 -10.196 1.00 42.03 124 PRO A CA 1
ATOM 940 C C . PRO A 1 124 ? -19.286 3.428 -11.095 1.00 42.03 124 PRO A C 1
ATOM 942 O O . PRO A 1 124 ? -19.377 3.213 -12.307 1.00 42.03 124 PRO A O 1
ATOM 945 N N . THR A 1 125 ? -20.018 4.349 -10.475 1.00 43.09 125 THR A N 1
ATOM 946 C CA . THR A 1 125 ? -20.765 5.370 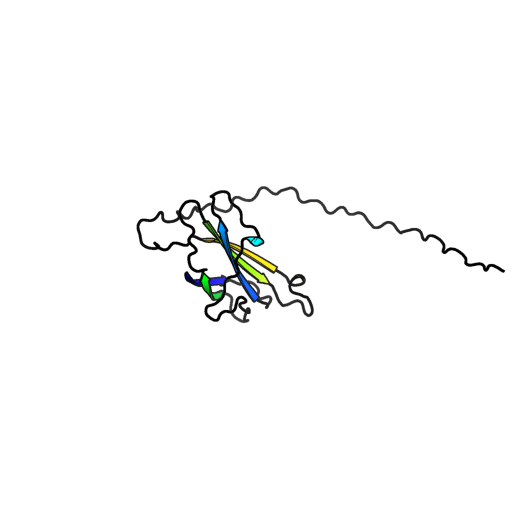-11.192 1.00 43.09 125 THR A CA 1
ATOM 947 C C . THR A 1 125 ? -19.712 6.202 -11.914 1.00 43.09 125 THR A C 1
ATOM 949 O O . THR A 1 125 ? -18.766 6.642 -11.257 1.00 43.09 125 THR A O 1
ATOM 952 N N . PRO A 1 126 ? -19.803 6.404 -13.239 1.00 43.31 126 PRO A N 1
ATOM 953 C CA . PRO A 1 126 ? -18.873 7.282 -13.927 1.00 43.31 126 PRO A CA 1
ATOM 954 C C . PRO A 1 126 ? -18.927 8.645 -13.244 1.00 43.31 126 PRO A C 1
ATOM 956 O O . PRO A 1 126 ? -19.984 9.280 -13.223 1.00 43.31 126 PRO A O 1
ATOM 959 N N . SER A 1 127 ? -17.813 9.073 -12.652 1.00 52.84 127 SER A N 1
ATOM 960 C CA . SER A 1 127 ? -17.671 10.441 -12.175 1.00 52.84 127 SER A CA 1
ATOM 961 C C . SER A 1 127 ? -17.976 11.357 -13.352 1.00 52.84 127 SER A C 1
ATOM 963 O O . SER A 1 127 ? -17.276 11.325 -14.365 1.00 52.84 127 SER A O 1
ATOM 965 N N . THR A 1 128 ? -19.046 12.144 -13.249 1.00 46.03 128 THR A N 1
ATOM 966 C CA . THR A 1 128 ? -19.296 13.260 -14.161 1.00 46.03 128 THR A CA 1
ATOM 967 C C . THR A 1 128 ? -18.039 14.114 -14.179 1.00 46.03 128 THR A C 1
ATOM 969 O O . THR A 1 128 ? -17.640 14.656 -13.148 1.00 46.03 128 THR A O 1
ATOM 972 N N . SER A 1 129 ? -17.386 14.159 -15.337 1.00 46.16 129 SER A N 1
ATOM 973 C CA . SER A 1 129 ? -16.162 14.910 -15.575 1.00 46.16 129 SER A CA 1
ATOM 974 C C . SER A 1 129 ? -16.323 16.347 -15.083 1.00 46.16 129 SER A C 1
ATOM 976 O O . SER A 1 129 ? -17.132 17.102 -15.627 1.00 46.16 129 SER A O 1
ATOM 978 N N . LEU A 1 130 ? -15.531 16.738 -14.085 1.00 48.84 130 LEU A N 1
ATOM 979 C CA . LEU A 1 130 ? -15.199 18.145 -13.892 1.00 48.84 130 LEU A CA 1
ATOM 980 C C . LEU A 1 130 ? -14.540 18.644 -15.192 1.00 48.84 130 LEU A C 1
ATOM 982 O O . LEU A 1 130 ? -13.742 17.904 -15.778 1.00 48.84 130 LEU A O 1
ATOM 986 N N . PRO A 1 131 ? -14.873 19.849 -15.685 1.00 41.69 131 PRO A N 1
ATOM 987 C CA . PRO A 1 131 ? -14.256 20.369 -16.893 1.00 41.69 131 PRO A CA 1
ATOM 988 C C . PRO A 1 131 ? -12.747 20.500 -16.673 1.00 41.69 131 PRO A C 1
ATOM 990 O O . PRO A 1 131 ? -12.285 21.135 -15.725 1.00 41.69 131 PRO A O 1
ATOM 993 N N . ASN A 1 132 ? -11.995 19.856 -17.560 1.00 47.66 132 ASN A N 1
ATOM 994 C CA . ASN A 1 132 ? -10.543 19.908 -17.618 1.00 47.66 132 ASN A CA 1
ATOM 995 C C . ASN A 1 132 ? -10.097 21.384 -17.721 1.00 47.66 132 ASN A C 1
ATOM 997 O O . ASN A 1 132 ? -10.594 22.083 -18.612 1.00 47.66 132 ASN A O 1
ATOM 1001 N N . PRO A 1 133 ? -9.182 21.897 -16.878 1.00 47.94 133 PRO A N 1
ATOM 1002 C CA . PRO A 1 133 ? -8.579 23.194 -17.133 1.00 47.94 133 PRO A CA 1
ATOM 1003 C C . PRO A 1 133 ? -7.752 23.084 -18.415 1.00 47.94 133 PRO A C 1
ATOM 1005 O O . PRO A 1 133 ? -6.748 22.377 -18.482 1.00 47.94 133 PRO A O 1
ATOM 1008 N N . GLN A 1 134 ? -8.216 23.759 -19.461 1.00 44.41 134 GLN A N 1
ATOM 1009 C CA . GLN A 1 134 ? -7.517 23.878 -20.733 1.00 44.41 134 GLN A CA 1
ATOM 1010 C C . GLN A 1 134 ? -6.101 24.446 -20.503 1.00 44.41 134 GLN A C 1
ATOM 1012 O O . GLN A 1 134 ? -5.972 25.474 -19.831 1.00 44.41 134 GLN A O 1
ATOM 1017 N N . PRO A 1 135 ? -5.036 23.850 -21.071 1.00 42.03 135 PRO A N 1
ATOM 1018 C CA . PRO A 1 135 ? -3.711 24.454 -21.045 1.00 42.03 135 PRO A CA 1
ATOM 1019 C C . PRO A 1 135 ? -3.752 25.788 -21.796 1.00 42.03 135 PRO A C 1
ATOM 1021 O O . PRO A 1 135 ? -4.034 25.832 -22.994 1.00 42.03 135 PRO A O 1
ATOM 1024 N N . SER A 1 136 ? -3.491 26.889 -21.093 1.00 39.22 136 SER A N 1
ATOM 1025 C CA . SER A 1 136 ? -3.317 28.200 -21.716 1.00 39.22 136 SER A CA 1
ATOM 1026 C C . SER A 1 136 ? -2.025 28.182 -22.532 1.00 39.22 136 SER A C 1
ATOM 1028 O O . SER A 1 136 ? -0.925 28.196 -21.981 1.00 39.22 136 SER A O 1
ATOM 1030 N N . SER A 1 137 ? -2.146 28.130 -23.857 1.00 45.41 137 SER A N 1
ATOM 1031 C CA . SER A 1 137 ? -1.027 28.311 -24.776 1.00 45.41 137 SER A CA 1
ATOM 1032 C C . SER A 1 137 ? -0.644 29.793 -24.837 1.00 45.41 137 SER A C 1
ATOM 1034 O O . SER A 1 137 ? -0.958 30.489 -25.804 1.00 45.41 137 SER A O 1
ATOM 1036 N N . GLN A 1 138 ? 0.032 30.303 -23.809 1.00 45.25 138 GLN A N 1
ATOM 1037 C CA . GLN A 1 138 ? 0.764 31.559 -23.940 1.00 45.25 138 GLN A CA 1
ATOM 1038 C C . GLN A 1 138 ? 2.182 31.254 -24.418 1.00 45.25 138 GLN A C 1
ATOM 1040 O O . GLN A 1 138 ? 3.047 30.797 -23.676 1.00 45.25 138 GLN A O 1
ATOM 1045 N N . LYS A 1 139 ? 2.393 31.488 -25.713 1.00 46.25 139 LYS A N 1
ATOM 1046 C CA . LYS A 1 139 ? 3.707 31.539 -26.353 1.00 46.25 139 LYS A CA 1
ATOM 1047 C C . LYS A 1 139 ? 4.581 32.569 -25.609 1.00 46.25 139 LYS A C 1
ATOM 1049 O O . LYS A 1 139 ? 4.125 33.702 -25.455 1.00 46.25 139 LYS A O 1
ATOM 1054 N N . PRO A 1 140 ? 5.816 32.242 -25.185 1.00 41.50 140 PRO A N 1
ATOM 1055 C CA . PRO A 1 140 ? 6.703 33.231 -24.582 1.00 41.50 140 PRO A CA 1
ATOM 1056 C C . PRO A 1 140 ? 7.012 34.347 -25.585 1.00 41.50 140 PRO A C 1
ATOM 1058 O O . PRO A 1 140 ? 7.490 34.090 -26.694 1.00 41.50 140 PRO A O 1
ATOM 1061 N N . GLN A 1 141 ? 6.713 35.588 -25.205 1.00 44.72 141 GLN A N 1
ATOM 1062 C CA . GLN A 1 141 ? 7.132 36.783 -25.931 1.00 44.72 141 GLN A CA 1
ATOM 1063 C C . GLN A 1 141 ? 8.631 37.030 -25.661 1.00 44.72 141 GLN A C 1
ATOM 1065 O O . GLN A 1 141 ? 9.067 36.832 -24.525 1.00 44.72 141 GLN A O 1
ATOM 1070 N N . PRO A 1 142 ? 9.444 37.454 -26.647 1.00 40.06 142 PRO A N 1
ATOM 1071 C CA . PRO A 1 142 ? 10.863 37.713 -26.417 1.00 40.06 142 PRO A CA 1
ATOM 1072 C C . PRO A 1 142 ? 11.043 38.914 -25.480 1.00 40.06 142 PRO A C 1
ATOM 1074 O O . PRO A 1 142 ? 10.549 40.005 -25.773 1.00 40.06 142 PRO A O 1
ATOM 1077 N N . SER A 1 143 ? 11.763 38.728 -24.370 1.00 43.59 143 SER A N 1
ATOM 1078 C CA . SER A 1 143 ? 12.190 39.832 -23.505 1.00 43.59 143 SER A CA 1
ATOM 1079 C C . SER A 1 143 ? 13.171 40.733 -24.252 1.00 43.59 143 SER A C 1
ATOM 1081 O O . SER A 1 143 ? 14.232 40.288 -24.689 1.00 43.59 143 SER A O 1
ATOM 1083 N N . GLN A 1 144 ? 12.814 42.010 -24.382 1.00 44.94 144 GLN A N 1
ATOM 1084 C CA . GLN A 1 144 ? 13.717 43.057 -24.845 1.00 44.94 144 GLN A CA 1
ATOM 1085 C C . GLN A 1 144 ? 14.830 43.261 -23.810 1.00 44.94 144 GLN A C 1
ATOM 1087 O O . GLN A 1 144 ? 14.574 43.452 -22.623 1.00 44.94 144 GLN A O 1
ATOM 1092 N N . SER A 1 145 ? 16.072 43.199 -24.279 1.00 43.34 145 SER A N 1
ATOM 1093 C CA . SER A 1 145 ? 17.289 43.453 -23.514 1.00 43.34 145 SER A CA 1
ATOM 1094 C C . SER A 1 145 ? 17.353 44.908 -23.043 1.00 43.34 145 SER A C 1
ATOM 1096 O O . SER A 1 145 ? 17.378 45.823 -23.868 1.00 43.34 145 SER A O 1
ATOM 1098 N N . THR A 1 146 ? 17.440 45.129 -21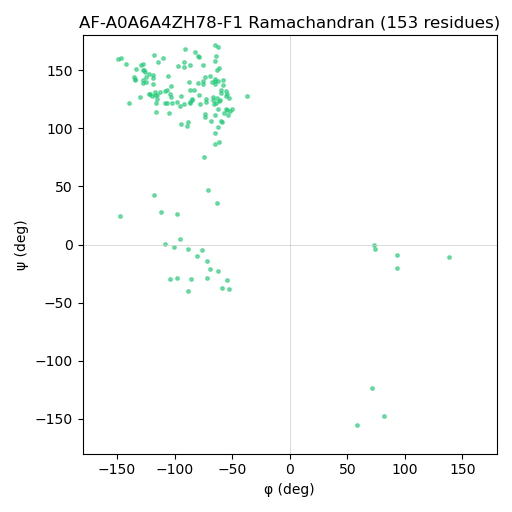.735 1.00 46.03 146 THR A N 1
ATOM 1099 C CA . THR A 1 146 ? 17.825 46.421 -21.154 1.00 46.03 146 THR A CA 1
ATOM 1100 C C . THR A 1 146 ? 19.353 46.597 -21.197 1.00 46.03 146 THR A C 1
ATOM 1102 O O . THR A 1 146 ? 20.078 45.632 -20.939 1.00 46.03 146 THR A O 1
ATOM 1105 N N . PRO A 1 147 ? 19.885 47.795 -21.519 1.00 45.00 147 PRO A N 1
ATOM 1106 C CA . PRO A 1 147 ? 21.330 48.020 -21.580 1.00 45.00 147 PRO A CA 1
ATOM 1107 C C . PRO A 1 147 ? 21.970 48.076 -20.186 1.00 45.00 147 PRO A C 1
ATOM 1109 O O . PRO A 1 147 ? 21.393 48.620 -19.245 1.00 45.00 147 PRO A O 1
ATOM 1112 N N . ALA A 1 148 ? 23.192 47.551 -20.075 1.00 50.50 148 ALA A N 1
ATOM 1113 C CA . ALA A 1 148 ? 24.015 47.596 -18.867 1.00 50.50 148 ALA A CA 1
ATOM 1114 C C . ALA A 1 148 ? 24.418 49.041 -18.487 1.00 50.50 148 ALA A C 1
ATOM 1116 O O . ALA A 1 148 ? 24.751 49.827 -19.379 1.00 50.50 148 ALA A O 1
ATOM 1117 N N . PRO A 1 149 ? 24.465 49.406 -17.189 1.00 45.25 149 PRO A N 1
ATOM 1118 C CA . PRO A 1 149 ? 24.955 50.713 -16.778 1.00 45.25 149 PRO A CA 1
ATOM 1119 C C . PRO A 1 149 ? 26.489 50.781 -16.789 1.00 45.25 149 PRO A C 1
ATOM 1121 O O . PRO A 1 149 ? 27.191 49.947 -16.213 1.00 45.25 149 PRO A O 1
ATOM 1124 N N . SER A 1 150 ? 26.975 51.825 -17.461 1.00 45.34 150 SER A N 1
ATOM 1125 C CA . SER A 1 150 ? 28.369 52.249 -17.589 1.00 45.34 150 SER A CA 1
ATOM 1126 C C . SER A 1 150 ? 28.998 52.572 -16.229 1.00 45.34 150 SER A C 1
ATOM 1128 O O . SER A 1 150 ? 28.437 53.338 -15.445 1.00 45.34 150 SER A O 1
ATOM 1130 N N . LYS A 1 151 ? 30.184 52.016 -15.957 1.00 55.00 151 LYS A N 1
ATOM 1131 C CA . LYS A 1 151 ? 31.057 52.471 -14.870 1.00 55.00 151 LYS A CA 1
ATOM 1132 C C . LYS A 1 151 ? 31.928 53.600 -15.405 1.00 55.00 151 LYS A C 1
ATOM 1134 O O . LYS A 1 151 ? 32.697 53.359 -16.327 1.00 55.00 151 LYS A O 1
ATOM 1139 N N . ASN A 1 152 ? 31.869 54.771 -14.778 1.00 43.22 152 ASN A N 1
ATOM 1140 C CA . ASN A 1 152 ? 32.948 55.751 -14.866 1.00 43.22 152 ASN A CA 1
ATOM 1141 C C . ASN A 1 152 ? 33.408 56.187 -13.465 1.00 43.22 152 ASN A C 1
ATOM 1143 O O . ASN A 1 152 ? 32.617 56.123 -12.521 1.00 43.22 152 ASN A O 1
ATOM 1147 N N . PRO A 1 153 ? 34.693 56.558 -13.321 1.00 47.00 153 PRO A N 1
ATOM 1148 C CA . PRO A 1 153 ? 35.401 56.599 -12.047 1.00 47.00 153 PRO A CA 1
ATOM 1149 C C . PRO A 1 153 ? 35.319 57.981 -11.382 1.00 47.00 153 PRO A C 1
ATOM 1151 O O . PRO A 1 153 ? 35.189 58.995 -12.065 1.00 47.00 153 PRO A O 1
ATOM 1154 N N . MET A 1 154 ? 35.406 58.017 -10.050 1.00 45.88 154 MET A N 1
ATOM 1155 C CA . MET A 1 154 ? 35.535 59.258 -9.271 1.00 45.88 154 MET A CA 1
ATOM 1156 C C . MET A 1 154 ? 37.010 59.547 -8.921 1.00 45.88 154 MET A C 1
ATOM 1158 O O . MET A 1 154 ? 37.799 58.600 -8.902 1.00 45.88 154 MET A O 1
ATOM 1162 N N . PRO A 1 155 ? 37.360 60.835 -8.712 1.00 61.94 155 PRO A N 1
ATOM 1163 C CA . PRO A 1 155 ? 38.733 61.345 -8.645 1.00 61.94 155 PRO A CA 1
ATOM 1164 C C . PRO A 1 155 ? 39.495 60.976 -7.368 1.00 61.94 155 PRO A C 1
ATOM 1166 O O . PRO A 1 155 ? 38.842 60.728 -6.328 1.00 61.94 155 PRO A O 1
#

pLDDT: mean 81.81, std 22.6, range [39.22, 98.75]

InterPro domains:
  IPR004302 Cellulose/chitin-binding protein, N-terminal [PF03067] (1-104)
  IPR052282 Starch-active lytic polysaccharide monooxygenase [PTHR36575] (1-149)

Mean predicted aligned error: 12.85 Å

Nearest PDB structures (foldseek):
  3q48-assembly1_A  TM=5.431E-01  e=6.547E-01  Pseudomonas aeruginosa
  3gew-assembly2_C  TM=4.697E-01  e=4.189E-01  Escherichia coli
  3f65-assembly5_E  TM=3.698E-01  e=5.237E-01  Escherichia coli
  3f65-assembly6_F  TM=3.525E-01  e=7.740E-01  Escherichia coli
  4ncd-assembly1_A  TM=5.019E-01  e=5.160E+00  Escherichia coli P0301867.5

Sequence (155 aa):
GATVDIQIQITANHKGFFEFGLCKLNGKADKETEECFQSLAQPNGEKQWQLPAGAQTFSMQYKLPSGVTCDGDSHCVLRWWYAGGNNPGQPVNGQEQFWNCADIYISNNCGGNGPSPNPSSAKPTPSTSLPNPQPSSQKPQPSQSTPAPSKNPMP

Secondary structure (DSSP, 8-state):
--EEEEEEE-SS---SEEEEEEEEE-STT----GGG-EEPB-TTS-S-EE--SS-SEEEEEEEPPTT----TT-EEEEEEEEE---STT--GGGS-EEEEEEEE---TTBTBSS--------------PPPP------PPPPPPPPPPPPP----

Solvent-accessible surface area (backbone atoms only — not comparable to full-atom values): 10005 Å² total; per-residue (Å²): 70,58,72,43,83,45,77,49,78,50,92,71,89,46,49,36,34,35,39,40,27,44,25,80,36,68,46,85,84,58,74,89,51,80,87,52,42,44,76,34,28,26,88,89,64,48,48,66,46,72,51,73,82,96,68,47,68,48,79,45,57,36,36,44,62,72,90,64,60,25,64,89,55,20,38,26,40,40,33,44,39,37,40,34,55,73,50,85,95,48,57,78,88,62,29,61,72,47,77,49,75,43,86,45,80,41,64,96,56,86,85,55,97,57,85,70,79,73,79,74,81,71,67,83,71,80,76,79,75,72,83,75,84,73,84,79,84,73,76,85,76,86,79,80,85,78,83,82,86,82,87,80,86,84,136